Protein AF-A0A699V9T0-F1 (afdb_monomer_lite)

InterPro domains:
  IPR054722 Retrovirus-related Pol polyprotein from transposon TNT 1-94-like, beta-barrel domain [PF22936] (2-58)

Secondary structure (DSSP, 8-state):
--S-EEEEE----EE--TT-TT-EEEEEEEEEEETTEEEEEEEEETT-SS---------

Foldseek 3Di:
DVQFDPKDFDQADFDADDPDPVGFTFGIFGWGDDPPDIDGTDTDTPPPPDPDDDDDDDD

Radius of gyration: 12.09 Å; chains: 1; bounding box: 24×26×28 Å

Structure (mmCIF, N/CA/C/O backbone):
data_AF-A0A699V9T0-F1
#
_entry.id   AF-A0A699V9T0-F1
#
loop_
_atom_site.group_PDB
_atom_site.id
_atom_site.type_symbol
_atom_site.label_atom_id
_atom_site.label_alt_id
_atom_site.label_comp_id
_atom_site.label_asym_id
_atom_site.label_entity_id
_atom_site.label_seq_id
_atom_site.pdbx_PDB_ins_code
_atom_site.Cartn_x
_atom_site.Cartn_y
_atom_site.Cartn_z
_atom_site.occupancy
_atom_site.B_iso_or_equiv
_atom_site.auth_seq_id
_atom_site.auth_comp_id
_atom_site.auth_asym_id
_atom_site.auth_atom_id
_atom_site.pdbx_PDB_model_num
ATOM 1 N N . MET A 1 1 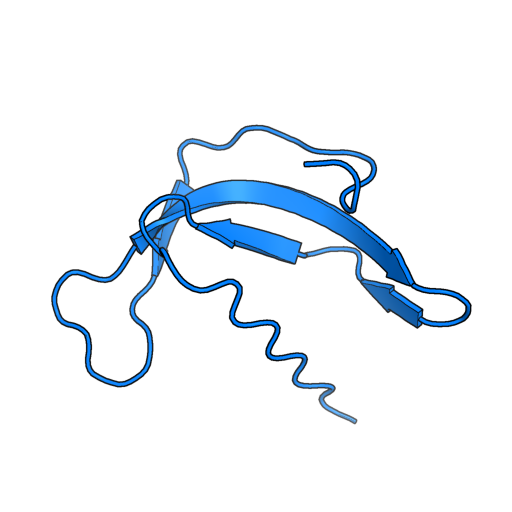? 8.431 5.775 1.131 1.00 58.72 1 MET A N 1
ATOM 2 C CA . MET A 1 1 ? 7.754 5.052 0.037 1.00 58.72 1 MET A CA 1
ATOM 3 C C . MET A 1 1 ? 8.540 5.211 -1.249 1.00 58.72 1 MET A C 1
ATOM 5 O O . MET A 1 1 ? 8.130 5.958 -2.116 1.00 58.72 1 MET A O 1
ATOM 9 N N . SER A 1 2 ? 9.701 4.571 -1.367 1.00 59.41 2 SER A N 1
ATOM 10 C CA . SER A 1 2 ? 10.550 4.694 -2.564 1.00 59.41 2 SER A CA 1
ATOM 11 C C . SER A 1 2 ? 10.195 3.695 -3.673 1.00 59.41 2 SER A C 1
ATOM 13 O O . SER A 1 2 ? 10.731 3.797 -4.767 1.00 59.41 2 SER A O 1
ATOM 15 N N . TYR A 1 3 ? 9.314 2.726 -3.393 1.00 67.12 3 TYR A N 1
ATOM 16 C CA . TYR A 1 3 ? 8.942 1.652 -4.325 1.00 67.12 3 TYR A CA 1
ATOM 17 C C . TYR A 1 3 ? 7.718 1.977 -5.197 1.00 67.12 3 TYR A C 1
ATOM 19 O O . TYR A 1 3 ? 7.420 1.229 -6.123 1.00 67.12 3 TYR A O 1
ATOM 27 N N . LEU A 1 4 ? 6.992 3.055 -4.882 1.00 68.19 4 LEU A N 1
ATOM 28 C CA . LEU A 1 4 ? 5.780 3.471 -5.588 1.00 68.19 4 LEU A CA 1
ATOM 29 C C . LEU A 1 4 ? 6.102 4.659 -6.497 1.00 68.19 4 LEU A C 1
ATOM 31 O O . LEU A 1 4 ? 6.697 5.637 -6.050 1.00 68.19 4 LEU A O 1
ATOM 35 N N . SER A 1 5 ? 5.704 4.553 -7.761 1.00 75.62 5 SER A N 1
ATOM 36 C CA . SER A 1 5 ? 5.683 5.644 -8.740 1.00 75.62 5 SER A CA 1
ATOM 37 C C . SER A 1 5 ? 4.234 6.088 -8.949 1.00 75.62 5 SER A C 1
ATOM 39 O O . SER A 1 5 ? 3.328 5.266 -8.822 1.00 75.62 5 SER A O 1
ATOM 41 N N . ASP A 1 6 ? 4.009 7.369 -9.250 1.00 80.44 6 ASP A N 1
ATOM 42 C CA . ASP A 1 6 ? 2.667 7.942 -9.464 1.00 80.44 6 ASP A CA 1
ATOM 43 C C . ASP A 1 6 ? 1.704 7.673 -8.292 1.00 80.44 6 ASP A C 1
ATOM 45 O O . ASP A 1 6 ? 0.650 7.056 -8.436 1.00 80.44 6 ASP A O 1
ATOM 49 N N . PHE A 1 7 ? 2.119 8.087 -7.094 1.00 81.50 7 PHE A N 1
ATOM 50 C CA . PHE A 1 7 ? 1.355 7.906 -5.863 1.00 81.50 7 PHE A CA 1
ATOM 51 C C . PHE A 1 7 ? 0.289 8.992 -5.695 1.00 81.50 7 PHE A C 1
ATOM 53 O O . PHE A 1 7 ? 0.607 10.181 -5.698 1.00 81.50 7 PHE A O 1
ATOM 60 N N . GLU A 1 8 ? -0.947 8.570 -5.448 1.00 86.38 8 GLU A N 1
ATOM 61 C CA . GLU A 1 8 ? -2.054 9.436 -5.054 1.00 86.38 8 GLU A CA 1
ATOM 62 C C . GLU A 1 8 ? -2.481 9.102 -3.621 1.00 86.38 8 GLU A C 1
ATOM 64 O O . GLU A 1 8 ? -2.793 7.950 -3.293 1.00 86.38 8 GLU A O 1
ATOM 69 N N . GLU A 1 9 ? -2.476 10.113 -2.750 1.00 86.12 9 GLU A N 1
ATOM 70 C CA . GLU A 1 9 ? -2.962 9.970 -1.380 1.00 86.12 9 GLU A CA 1
ATOM 71 C C . GLU A 1 9 ? -4.491 9.909 -1.383 1.00 86.12 9 GLU A C 1
ATOM 73 O O . GLU A 1 9 ? -5.170 10.782 -1.920 1.00 86.12 9 GLU A O 1
ATOM 78 N N . LEU A 1 10 ? -5.042 8.864 -0.769 1.00 86.19 10 LEU A N 1
ATOM 79 C CA . LEU A 1 10 ? -6.472 8.587 -0.756 1.00 86.19 10 LEU A CA 1
ATOM 80 C C . LEU A 1 10 ? -6.962 8.447 0.681 1.00 86.19 10 LEU A C 1
ATOM 82 O O . LEU A 1 10 ? -6.376 7.743 1.495 1.00 86.19 10 LEU A O 1
ATOM 86 N N . ASN A 1 11 ? -8.127 9.011 0.982 1.00 83.69 11 ASN A N 1
ATOM 87 C CA . ASN A 1 11 ? -8.880 8.647 2.183 1.00 83.69 11 ASN A CA 1
ATOM 88 C C . ASN A 1 11 ? -9.803 7.461 1.884 1.00 83.69 11 ASN A C 1
ATOM 90 O O . ASN A 1 11 ? -11.019 7.553 2.037 1.00 83.69 11 ASN A O 1
ATOM 94 N N . GLY A 1 12 ? -9.206 6.366 1.412 1.00 82.69 12 GLY A N 1
ATOM 95 C CA . GLY A 1 12 ? -9.918 5.169 0.986 1.00 82.69 12 GLY A CA 1
ATOM 96 C C . GLY A 1 12 ? -10.650 4.450 2.122 1.00 82.69 12 GLY A C 1
ATOM 97 O O . GLY A 1 12 ? -10.533 4.788 3.304 1.00 82.69 12 GLY A O 1
ATOM 98 N N . GLY A 1 13 ? -11.422 3.433 1.734 1.00 86.50 13 GLY A N 1
ATOM 99 C CA . GLY A 1 13 ? -12.131 2.556 2.663 1.00 86.50 13 GLY A CA 1
ATOM 100 C C . GLY A 1 13 ? -11.205 1.641 3.471 1.00 86.50 13 GLY A C 1
ATOM 101 O O . GLY A 1 13 ? -9.980 1.654 3.329 1.00 86.50 13 GLY A O 1
ATOM 102 N N . TYR A 1 14 ? -11.815 0.822 4.323 1.00 85.44 14 TYR A N 1
ATOM 103 C CA . TYR A 1 14 ? -11.119 -0.204 5.095 1.00 85.44 14 TYR A CA 1
ATOM 104 C C . TYR A 1 14 ? -11.137 -1.537 4.348 1.00 85.44 14 TYR A C 1
ATOM 106 O O . TYR A 1 14 ? -12.171 -1.945 3.824 1.00 85.44 14 TYR A O 1
ATOM 114 N N . VAL A 1 15 ? -10.001 -2.230 4.333 1.00 81.31 15 VAL A N 1
ATOM 115 C CA . VAL A 1 15 ? -9.868 -3.586 3.790 1.00 81.31 15 VAL A CA 1
ATOM 116 C C . VAL A 1 15 ? -9.522 -4.561 4.913 1.00 81.31 15 VAL A C 1
ATOM 118 O O . VAL A 1 15 ? -8.700 -4.261 5.777 1.00 81.31 15 VAL A O 1
ATOM 121 N N . ALA A 1 16 ? -10.160 -5.730 4.929 1.00 81.75 16 ALA A N 1
ATOM 122 C CA . ALA A 1 16 ? -9.877 -6.789 5.893 1.00 81.75 16 ALA A CA 1
ATOM 123 C C . ALA A 1 16 ? -9.010 -7.880 5.249 1.00 81.75 16 ALA A C 1
ATOM 125 O O . ALA A 1 16 ? -9.309 -8.346 4.153 1.00 81.75 16 ALA A O 1
ATOM 126 N N . PHE A 1 17 ? -7.955 -8.314 5.943 1.00 75.00 17 PHE A N 1
ATOM 127 C CA . PHE A 1 17 ? -7.080 -9.404 5.503 1.00 75.00 17 PHE A CA 1
ATOM 128 C C . PHE A 1 17 ? -7.244 -10.608 6.426 1.00 75.00 17 PHE A C 1
ATOM 130 O O . PHE A 1 17 ? -7.178 -10.442 7.644 1.00 75.00 17 PHE A O 1
ATOM 137 N N . GLY A 1 18 ? -7.441 -11.798 5.846 1.00 71.38 18 GLY A N 1
ATOM 138 C CA . GLY A 1 18 ? -7.299 -13.100 6.515 1.00 71.38 18 GLY A CA 1
ATOM 139 C C . GLY A 1 18 ? -7.827 -13.168 7.953 1.00 71.38 18 GLY A C 1
ATOM 140 O O . GLY A 1 18 ? -7.077 -13.526 8.853 1.00 71.38 18 GLY A O 1
ATOM 141 N N . GLY A 1 19 ? -9.085 -12.780 8.187 1.00 70.50 19 GLY A N 1
ATOM 142 C CA . GLY A 1 19 ? -9.722 -12.886 9.507 1.00 70.50 19 GLY A CA 1
ATOM 143 C C . GLY A 1 19 ? -9.384 -11.781 10.517 1.00 70.50 19 GLY A C 1
ATOM 144 O O . GLY A 1 19 ? -9.764 -11.908 11.676 1.00 70.50 19 GLY A O 1
ATOM 145 N N . ASN A 1 20 ? -8.709 -10.693 10.123 1.00 71.94 20 ASN A N 1
ATOM 146 C CA . ASN A 1 20 ? -8.486 -9.538 10.997 1.00 71.94 20 ASN A CA 1
ATOM 147 C C 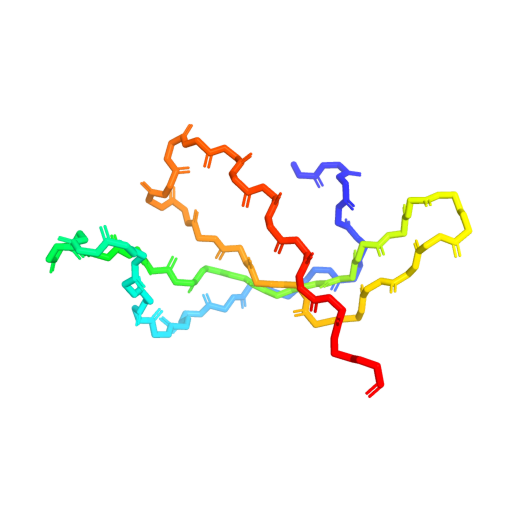. ASN A 1 20 ? -9.747 -8.645 11.070 1.00 71.94 20 ASN A C 1
ATOM 149 O O . ASN A 1 20 ? -10.048 -7.957 10.090 1.00 71.94 20 ASN A O 1
ATOM 153 N N . PRO A 1 21 ? -10.453 -8.579 12.219 1.00 68.75 21 PRO A N 1
ATOM 154 C CA . PRO A 1 21 ? -11.691 -7.810 12.349 1.00 68.75 21 PRO A CA 1
ATOM 155 C C . PRO A 1 21 ? -11.477 -6.291 12.324 1.00 68.75 21 PRO A C 1
ATOM 157 O O . PRO A 1 21 ? -12.429 -5.554 12.092 1.00 68.75 21 PRO A O 1
ATOM 160 N N . LYS A 1 22 ? -10.250 -5.804 12.561 1.00 76.50 22 LYS A N 1
ATOM 161 C CA . LYS A 1 22 ? -9.936 -4.366 12.530 1.00 76.50 22 LYS A CA 1
ATOM 162 C C . LYS A 1 22 ? -9.542 -3.870 11.137 1.00 76.50 22 LYS A C 1
ATOM 164 O O . LYS A 1 22 ? -9.584 -2.666 10.908 1.00 76.50 22 LYS A O 1
ATOM 169 N N . GLY A 1 23 ? -9.210 -4.783 10.217 1.00 81.31 23 GLY A N 1
ATOM 170 C CA . GLY A 1 23 ? -8.760 -4.447 8.867 1.00 81.31 23 GLY A CA 1
ATOM 171 C C . GLY A 1 23 ? -7.629 -3.415 8.852 1.00 81.31 23 GLY A C 1
ATOM 172 O O . GLY A 1 23 ? -6.876 -3.287 9.817 1.00 81.31 23 GLY A O 1
ATOM 173 N N . GLY A 1 24 ? -7.504 -2.689 7.748 1.00 86.38 24 GLY A N 1
ATOM 174 C CA . GLY A 1 24 ? -6.682 -1.494 7.677 1.00 86.38 24 GLY A CA 1
ATOM 175 C C . GLY A 1 24 ? -7.219 -0.491 6.661 1.00 86.38 24 GLY A C 1
ATOM 176 O O . GLY A 1 24 ? -7.770 -0.876 5.627 1.00 86.38 24 GLY A O 1
ATOM 177 N N . LYS A 1 25 ? -7.062 0.800 6.951 1.00 87.38 25 LYS A N 1
ATOM 178 C CA . LYS A 1 25 ? -7.462 1.890 6.062 1.00 87.38 25 LYS A CA 1
ATOM 179 C C . LYS A 1 25 ? -6.518 1.992 4.871 1.00 87.38 25 LYS A C 1
ATOM 181 O O . LYS A 1 25 ? -5.302 2.126 5.042 1.00 87.38 25 LYS A O 1
ATOM 186 N N . ILE A 1 26 ? -7.089 1.993 3.671 1.00 87.56 26 ILE A N 1
ATOM 187 C CA . ILE A 1 26 ? -6.363 2.320 2.448 1.00 87.56 26 ILE A CA 1
ATOM 188 C C . ILE A 1 26 ? -6.065 3.817 2.477 1.00 87.56 26 ILE A C 1
ATOM 190 O O . ILE A 1 26 ? -6.980 4.639 2.496 1.00 87.56 26 ILE A O 1
ATOM 194 N N . THR A 1 27 ? -4.786 4.169 2.493 1.00 88.06 27 THR A N 1
ATOM 195 C CA . THR A 1 27 ? -4.349 5.569 2.535 1.00 88.06 27 THR A CA 1
ATOM 196 C C . THR A 1 27 ? -3.827 6.065 1.198 1.00 88.06 27 THR A C 1
ATOM 198 O O . THR A 1 27 ? -3.565 7.254 1.061 1.00 88.06 27 THR A O 1
ATOM 201 N N . ALA A 1 28 ? -3.609 5.173 0.229 1.00 87.31 28 ALA A N 1
ATOM 202 C CA . ALA A 1 28 ? -3.112 5.572 -1.077 1.00 87.31 28 ALA A CA 1
ATOM 203 C C . ALA A 1 28 ? -3.225 4.491 -2.142 1.00 87.31 28 ALA A C 1
ATOM 205 O O . ALA A 1 28 ? -3.394 3.308 -1.834 1.00 87.31 28 ALA A O 1
ATOM 206 N N . LYS A 1 29 ? -3.045 4.924 -3.386 1.00 87.75 29 LYS A N 1
ATOM 207 C CA . LYS A 1 29 ? -2.901 4.077 -4.564 1.00 87.75 29 LYS A CA 1
ATOM 208 C C . LYS A 1 29 ? -1.689 4.534 -5.377 1.00 87.75 29 LYS A C 1
ATOM 210 O O . LYS A 1 29 ? -1.343 5.711 -5.361 1.00 87.75 29 LYS A O 1
ATOM 215 N N . GLY A 1 30 ? -1.036 3.616 -6.073 1.00 87.94 30 GLY A N 1
ATOM 216 C CA . GLY A 1 30 ? 0.017 3.962 -7.017 1.00 87.94 30 GLY A CA 1
ATOM 217 C C . GLY A 1 30 ? 0.460 2.780 -7.859 1.00 87.94 30 GLY A C 1
ATOM 218 O O . GLY A 1 30 ? -0.101 1.686 -7.775 1.00 87.94 30 GLY A O 1
ATOM 219 N N . LYS A 1 31 ? 1.506 3.015 -8.646 1.00 88.06 31 LYS A N 1
ATOM 220 C CA . LYS A 1 31 ? 2.087 2.031 -9.553 1.00 88.06 31 LYS A CA 1
ATOM 221 C C . LYS A 1 31 ? 3.383 1.476 -8.982 1.00 88.06 31 LYS A C 1
ATOM 223 O O . LYS A 1 31 ? 4.201 2.220 -8.438 1.00 88.06 31 LYS A O 1
ATOM 228 N N . ILE A 1 32 ? 3.609 0.176 -9.131 1.00 86.56 32 ILE A N 1
ATOM 229 C CA . ILE A 1 32 ? 4.882 -0.466 -8.788 1.00 86.56 32 ILE A CA 1
ATOM 230 C C . ILE A 1 32 ? 5.492 -1.048 -10.050 1.00 86.56 32 ILE A C 1
ATOM 232 O O . ILE A 1 32 ? 4.849 -1.806 -10.769 1.00 86.56 32 ILE A O 1
ATOM 236 N N . LYS A 1 33 ? 6.763 -0.724 -10.284 1.00 85.00 33 LYS A N 1
ATOM 237 C CA . LYS A 1 33 ? 7.574 -1.334 -11.336 1.00 85.00 33 LYS A CA 1
ATOM 238 C C . LYS A 1 33 ? 8.760 -2.036 -10.693 1.00 85.00 33 LYS A C 1
ATOM 240 O O . LYS A 1 33 ? 9.598 -1.396 -10.063 1.00 85.00 33 LYS A O 1
ATOM 245 N N . ALA A 1 34 ? 8.820 -3.351 -10.846 1.00 82.38 34 ALA A N 1
ATOM 246 C CA . ALA A 1 34 ? 9.894 -4.196 -10.347 1.00 82.38 34 ALA A CA 1
ATOM 247 C C . ALA A 1 34 ? 10.534 -4.943 -11.526 1.00 82.38 34 ALA A C 1
ATOM 249 O O . ALA A 1 34 ? 10.098 -6.022 -11.924 1.00 82.38 34 ALA A O 1
ATOM 250 N N . GLY A 1 35 ? 11.576 -4.353 -12.118 1.00 84.69 35 GLY A N 1
ATOM 251 C CA . GLY A 1 35 ? 12.251 -4.924 -13.285 1.00 84.69 35 GLY A CA 1
ATOM 252 C C . GLY A 1 35 ? 11.312 -5.034 -14.490 1.00 84.69 35 GLY A C 1
ATOM 253 O O . GLY A 1 35 ? 10.930 -4.019 -15.062 1.00 84.69 35 GLY A O 1
ATOM 254 N N . LYS A 1 36 ? 10.951 -6.266 -14.876 1.00 86.00 36 LYS A N 1
ATOM 255 C CA . LYS A 1 36 ? 10.016 -6.552 -15.983 1.00 86.00 36 LYS A CA 1
ATOM 256 C C . LYS A 1 36 ? 8.544 -6.602 -15.540 1.00 86.00 36 LYS A C 1
ATOM 258 O O . LYS A 1 36 ? 7.670 -6.776 -16.375 1.00 86.00 36 LYS A O 1
ATOM 263 N N . LEU A 1 37 ? 8.281 -6.515 -14.241 1.00 85.62 37 LEU A N 1
ATOM 264 C CA . LEU A 1 37 ? 6.949 -6.643 -13.668 1.00 85.62 37 LEU A CA 1
ATOM 265 C C . LEU A 1 37 ? 6.375 -5.257 -13.382 1.00 85.62 37 LEU A C 1
ATOM 267 O O . LEU A 1 37 ? 7.023 -4.440 -12.722 1.00 85.62 37 LEU A O 1
ATOM 271 N N . ASP A 1 38 ? 5.165 -5.011 -13.852 1.00 85.56 38 ASP A N 1
ATOM 272 C CA . ASP A 1 38 ? 4.430 -3.771 -13.681 1.00 85.56 38 ASP A CA 1
ATOM 273 C C . ASP A 1 38 ? 3.055 -4.025 -13.054 1.00 85.56 38 ASP A C 1
ATOM 275 O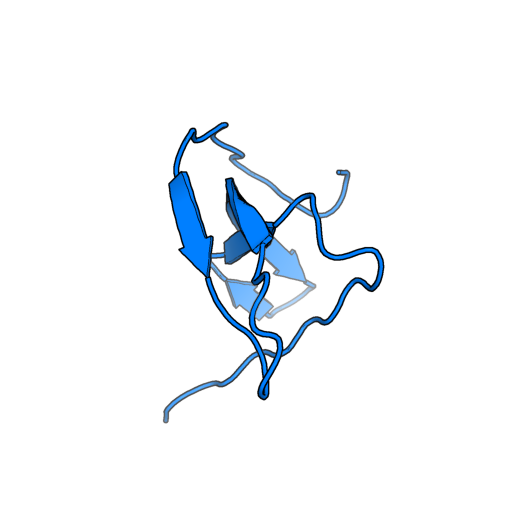 O . ASP A 1 38 ? 2.320 -4.932 -13.433 1.00 85.56 38 ASP A O 1
ATOM 279 N N . PHE A 1 39 ? 2.725 -3.209 -12.055 1.00 84.81 39 PHE A N 1
ATOM 280 C CA . PHE A 1 39 ? 1.420 -3.177 -11.408 1.00 84.81 39 PHE A CA 1
ATOM 281 C C . PHE A 1 39 ? 0.914 -1.745 -11.392 1.00 84.81 39 PHE A C 1
ATOM 283 O O . PHE A 1 39 ? 1.568 -0.872 -10.818 1.00 84.81 39 PHE A O 1
ATOM 290 N N . ASP A 1 40 ? -0.253 -1.506 -11.978 1.00 84.50 40 ASP A N 1
ATOM 291 C CA . ASP A 1 40 ? -0.831 -0.164 -12.055 1.00 84.50 40 ASP A CA 1
ATOM 292 C C . ASP A 1 40 ? -1.732 0.191 -10.859 1.00 84.50 40 ASP A C 1
ATOM 294 O O . ASP A 1 40 ? -1.794 1.350 -10.455 1.00 84.50 40 ASP A O 1
ATOM 298 N N . ASP A 1 41 ? -2.405 -0.793 -10.258 1.00 84.25 41 ASP A N 1
ATOM 299 C CA . ASP A 1 41 ? -3.441 -0.570 -9.241 1.00 84.25 41 ASP A CA 1
ATOM 300 C C . ASP A 1 41 ? -3.035 -1.102 -7.858 1.00 84.25 41 ASP A C 1
ATOM 302 O O . ASP A 1 41 ? -3.720 -1.932 -7.257 1.00 84.25 41 ASP A O 1
ATOM 306 N N . VAL A 1 42 ? -1.903 -0.633 -7.328 1.00 84.38 42 VAL A N 1
ATOM 307 C CA . VAL A 1 42 ? -1.427 -1.058 -6.005 1.00 84.38 42 VAL A CA 1
ATOM 308 C C . VAL A 1 42 ? -1.976 -0.147 -4.915 1.00 84.38 42 VAL A C 1
ATOM 310 O O . VAL A 1 42 ? -1.750 1.061 -4.932 1.00 84.38 42 VAL A O 1
ATOM 313 N N . TYR A 1 43 ? -2.648 -0.733 -3.924 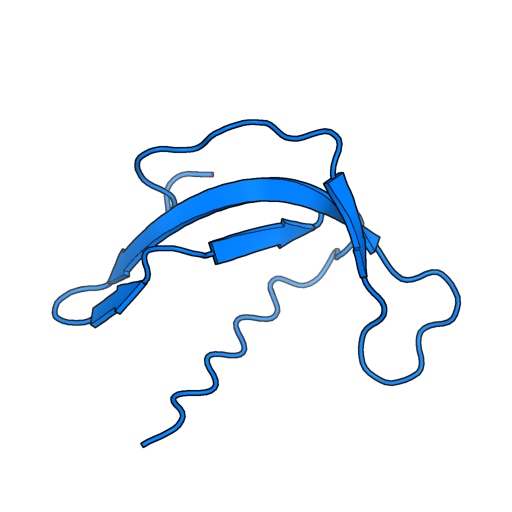1.00 84.75 43 TYR A N 1
ATOM 314 C CA . TYR A 1 43 ? -3.219 -0.017 -2.784 1.00 84.75 43 TYR A CA 1
ATOM 315 C C . TYR A 1 43 ? -2.339 -0.146 -1.540 1.00 84.75 43 TYR A C 1
ATOM 317 O O . TYR A 1 43 ? -1.894 -1.238 -1.187 1.00 84.75 43 TYR A O 1
ATOM 325 N N . PHE A 1 44 ? -2.119 0.970 -0.847 1.00 80.69 44 PHE A N 1
ATOM 326 C CA . PHE A 1 44 ? -1.337 1.012 0.383 1.00 80.69 44 PHE A CA 1
ATOM 327 C C . PHE A 1 44 ? -2.228 1.157 1.617 1.00 80.69 44 PHE A C 1
ATOM 329 O O . PHE A 1 44 ? -3.142 1.983 1.651 1.00 80.69 44 PHE A O 1
ATOM 336 N N . VAL A 1 45 ? -1.915 0.382 2.656 1.00 84.44 45 VAL A N 1
ATOM 337 C CA . VAL A 1 45 ? -2.663 0.327 3.914 1.00 84.44 45 VAL A CA 1
ATOM 338 C C . VAL A 1 45 ? -1.729 0.673 5.069 1.00 84.44 45 VAL A C 1
ATOM 340 O O . VAL A 1 45 ? -0.809 -0.079 5.380 1.00 84.44 45 VAL A O 1
ATOM 343 N N . LYS A 1 46 ? -1.974 1.807 5.731 1.00 77.31 46 LYS A N 1
ATOM 344 C CA . LYS A 1 46 ? -1.082 2.344 6.776 1.00 77.31 46 LYS A CA 1
ATOM 345 C C . LYS A 1 46 ? -1.055 1.509 8.059 1.00 77.31 46 LYS A C 1
ATOM 347 O O . LYS A 1 46 ? -0.045 1.482 8.755 1.00 77.31 46 LYS A O 1
ATOM 352 N N . GLU A 1 47 ? -2.162 0.851 8.388 1.00 76.56 47 GLU A N 1
ATOM 353 C CA . GLU A 1 47 ? -2.306 0.060 9.621 1.00 76.56 47 GLU A CA 1
ATOM 354 C C . GLU A 1 47 ? -1.648 -1.326 9.526 1.00 76.56 47 GLU A C 1
ATOM 356 O O . GLU A 1 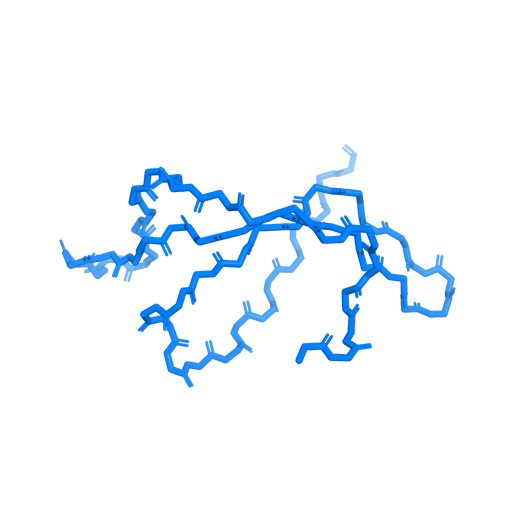47 ? -1.451 -1.992 10.546 1.00 76.56 47 GLU A O 1
ATOM 361 N N . LEU A 1 48 ? -1.233 -1.750 8.327 1.00 72.12 48 LEU A N 1
ATOM 362 C CA . LEU A 1 48 ? -0.435 -2.956 8.159 1.00 72.12 48 LEU A CA 1
ATOM 363 C C . LEU A 1 48 ? 1.029 -2.670 8.520 1.00 72.12 48 LEU A C 1
ATOM 365 O O . LEU A 1 48 ? 1.786 -2.077 7.758 1.00 72.12 48 LEU A O 1
ATOM 369 N N . LYS A 1 49 ? 1.443 -3.138 9.703 1.00 58.81 49 LYS A N 1
ATOM 370 C CA . LYS A 1 49 ? 2.838 -3.073 10.181 1.00 58.81 49 LYS A CA 1
ATOM 371 C C . LYS A 1 49 ? 3.780 -4.024 9.422 1.00 58.81 49 LYS A C 1
ATOM 373 O O . LYS A 1 49 ? 4.996 -3.876 9.501 1.00 58.81 49 LYS A O 1
ATOM 378 N N . PHE A 1 50 ? 3.220 -4.994 8.698 1.00 59.00 50 PHE A N 1
ATOM 379 C CA . PHE A 1 50 ? 3.943 -5.936 7.848 1.00 59.00 50 PHE A CA 1
ATOM 380 C C . PHE A 1 50 ? 3.686 -5.579 6.381 1.00 59.00 50 PHE A C 1
ATOM 382 O O . PHE A 1 50 ? 2.532 -5.488 5.965 1.00 59.00 50 PHE A O 1
ATOM 389 N N . ASN A 1 51 ? 4.747 -5.396 5.592 1.00 54.25 51 ASN A N 1
ATOM 390 C CA . ASN A 1 51 ? 4.637 -5.210 4.145 1.00 54.25 51 ASN A CA 1
ATOM 391 C C . ASN A 1 51 ? 4.324 -6.567 3.497 1.00 54.25 51 ASN A C 1
ATOM 393 O O . ASN A 1 51 ? 5.229 -7.272 3.054 1.00 54.25 51 ASN A O 1
ATOM 397 N N . LEU A 1 52 ? 3.056 -6.977 3.509 1.00 56.16 52 LEU A N 1
ATOM 398 C CA . LEU A 1 52 ? 2.623 -8.200 2.842 1.00 56.16 52 LEU A CA 1
ATOM 399 C C . LEU A 1 52 ? 2.381 -7.893 1.360 1.00 56.16 52 LEU A C 1
ATOM 401 O O . LEU A 1 52 ? 1.286 -7.499 0.969 1.00 56.16 52 LEU A O 1
ATOM 405 N N . PHE A 1 53 ? 3.408 -8.067 0.531 1.00 55.38 53 PHE A N 1
ATOM 406 C CA . PHE A 1 53 ? 3.219 -8.118 -0.916 1.00 55.38 53 PHE A CA 1
ATOM 407 C C . PHE A 1 53 ? 2.621 -9.481 -1.278 1.00 55.38 53 PHE A C 1
ATOM 409 O O . PHE A 1 53 ? 3.334 -10.477 -1.358 1.00 55.38 53 PHE A O 1
ATOM 416 N N . SER A 1 54 ? 1.304 -9.537 -1.473 1.00 55.22 54 SER A N 1
ATOM 417 C CA . SER A 1 54 ? 0.653 -10.647 -2.169 1.00 55.22 54 SER A CA 1
ATOM 418 C C . SER A 1 54 ? 0.243 -10.146 -3.546 1.00 55.22 54 SER A C 1
ATOM 420 O O . SER A 1 54 ? -0.635 -9.295 -3.664 1.00 55.22 54 SER A O 1
ATOM 422 N N . VAL A 1 55 ? 0.920 -10.634 -4.583 1.00 50.88 55 VAL A N 1
ATOM 423 C CA . VAL A 1 55 ? 0.495 -10.450 -5.969 1.00 50.88 55 VAL A CA 1
ATOM 424 C C . VAL 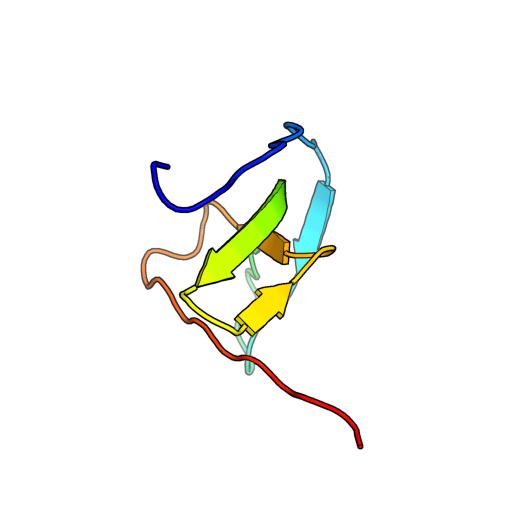A 1 55 ? -0.256 -11.714 -6.364 1.00 50.88 55 VAL A C 1
ATOM 426 O O . VAL A 1 55 ? 0.353 -12.771 -6.513 1.00 50.88 55 VAL A O 1
ATOM 429 N N . LEU A 1 56 ? -1.573 -11.613 -6.530 1.00 47.47 56 LEU A N 1
ATOM 430 C CA . LEU A 1 56 ? -2.357 -12.635 -7.217 1.00 47.47 56 LEU A CA 1
ATOM 431 C C . LEU A 1 56 ? -2.496 -12.209 -8.679 1.00 47.47 56 LEU A C 1
ATOM 433 O O . LEU A 1 56 ? -3.239 -11.283 -8.990 1.00 47.47 56 LEU A O 1
ATOM 437 N N . GLN A 1 57 ? -1.763 -12.876 -9.567 1.00 47.41 57 GLN A N 1
ATOM 438 C CA . GLN A 1 57 ? -2.004 -12.800 -11.004 1.00 47.41 57 GLN A CA 1
ATOM 439 C C . GLN A 1 57 ? -3.125 -13.793 -11.338 1.00 47.41 57 GLN A C 1
ATOM 441 O O . GLN A 1 57 ? -2.936 -15.002 -11.209 1.00 47.41 57 GLN A O 1
ATOM 446 N N . MET A 1 58 ? -4.299 -13.293 -11.728 1.00 44.97 58 MET A N 1
ATOM 447 C CA . MET A 1 58 ? -5.305 -14.115 -12.406 1.00 44.97 58 MET A CA 1
ATOM 448 C C . MET A 1 58 ? -4.874 -14.248 -13.874 1.00 44.97 58 MET A C 1
ATOM 450 O O . MET A 1 58 ? -4.569 -13.232 -14.497 1.00 44.97 58 MET A O 1
ATOM 454 N N . CYS A 1 59 ? -4.744 -15.487 -14.365 1.00 50.81 59 CYS A N 1
ATOM 455 C CA . CYS A 1 59 ? -4.406 -15.786 -15.763 1.00 50.81 59 CYS A CA 1
ATOM 456 C C . CYS A 1 59 ? -5.408 -15.189 -16.751 1.00 50.81 59 CYS A C 1
ATOM 458 O O . CYS A 1 59 ? -6.616 -15.163 -16.420 1.00 50.81 59 CYS A O 1
#

pLDDT: mean 75.54, std 12.94, range [44.97, 88.06]

Organism: Tanacetum cinerariifolium (NCBI:txid118510)

Sequence (59 aa):
MSYLSDFEELNGGYVAFGGNPKGGKITAKGKIKAGKLDFDDVYFVKELKFNLFSVLQMC